Protein AF-A0A7S4QD42-F1 (afdb_monomer)

Mean predicted aligned error: 14.2 Å

Secondary structure (DSSP, 8-state):
-HHHHHTT----TTTT--S----SS-GGG--TT-EEEETTEEEEEEEEPPP-GGGGGGSGGG-GGGG-TTTSTT-S-EEEEEEE-----TT--EEEEGGGTTSPPGGG-TTTS-SPPP---S--------GGGGGS--S----------------

Sequence (155 aa):
MSALQLEGHALLPGTCGENLLLGGIDWKQVVPGTRLEVGSVLLEVTQYSSPCYKQAFNFKGGQYKAISQTRHPGRSRVYCAVLIPGKVRLGDAVRLHLTSRGAKAYSQNASVLGRRPPRLLPGGGELLQGPWLAAAALGLGLLLGRLWAGASRRQ

Radius of gyration: 21.47 Å; Cα contacts (8 Å, |Δi|>4): 190; chains: 1; bounding box: 64×47×54 Å

Organism: NCBI:txid311494

InterPro domains:
  IPR005302 Molybdenum cofactor sulfurase, C-terminal [PF03473] (9-95)
  IPR005302 Molybdenum cofactor sulfurase, C-terminal [PS51340] (1-97)
  IPR011037 Pyruvate kinase-like, insert domain superfamily [SSF50800] (7-99)
  IPR052353 Benzoxazolinone Detoxification Enzymes [PTHR30212] (7-97)

Structure (mmCIF, N/CA/C/O backbone):
data_AF-A0A7S4QD42-F1
#
_entry.id   AF-A0A7S4QD42-F1
#
loop_
_atom_site.group_PDB
_atom_site.id
_atom_site.type_symbol
_atom_site.label_atom_id
_atom_site.label_alt_id
_atom_site.label_comp_id
_atom_site.label_asym_id
_atom_site.label_entity_id
_atom_site.label_seq_id
_atom_site.pdbx_PDB_ins_code
_atom_site.Cartn_x
_atom_site.Cartn_y
_atom_site.Cartn_z
_atom_site.occupancy
_atom_site.B_iso_or_equiv
_atom_site.auth_seq_id
_atom_site.auth_comp_id
_atom_site.auth_asym_id
_atom_site.auth_atom_id
_atom_site.pdbx_PDB_model_num
ATOM 1 N N . MET A 1 1 ? 0.210 -7.010 -8.908 1.00 76.00 1 MET A N 1
ATOM 2 C CA . MET A 1 1 ? 1.511 -7.713 -8.962 1.00 76.00 1 MET A CA 1
ATOM 3 C C . MET A 1 1 ? 1.607 -8.672 -10.146 1.00 76.00 1 MET A C 1
ATOM 5 O O . MET A 1 1 ? 2.573 -8.567 -10.887 1.00 76.00 1 MET A O 1
ATOM 9 N N . SER A 1 2 ? 0.596 -9.509 -10.402 1.00 80.25 2 SER A N 1
ATOM 10 C CA . SER A 1 2 ? 0.592 -10.482 -11.512 1.00 80.25 2 SER A CA 1
ATOM 11 C C . SER A 1 2 ? 0.886 -9.878 -12.892 1.00 80.25 2 SER A C 1
ATOM 13 O O . SER A 1 2 ? 1.645 -10.455 -13.658 1.00 80.25 2 SER A O 1
ATOM 15 N N . ALA A 1 3 ? 0.386 -8.671 -13.184 1.00 86.50 3 ALA A N 1
ATOM 16 C CA . ALA A 1 3 ? 0.706 -7.971 -14.434 1.00 86.50 3 ALA A CA 1
ATOM 17 C C . ALA A 1 3 ? 2.214 -7.692 -14.609 1.00 86.50 3 ALA A C 1
ATOM 19 O O . ALA A 1 3 ? 2.756 -7.896 -15.686 1.00 86.50 3 ALA A O 1
ATOM 20 N N . LEU A 1 4 ? 2.917 -7.296 -13.541 1.00 89.62 4 LEU A N 1
ATOM 21 C CA . LEU A 1 4 ? 4.362 -7.036 -13.591 1.00 89.62 4 LEU A CA 1
ATOM 22 C C . LEU A 1 4 ? 5.167 -8.337 -13.738 1.00 89.62 4 LEU A C 1
ATOM 24 O O . LEU A 1 4 ? 6.201 -8.356 -14.398 1.00 89.62 4 LEU A O 1
ATOM 28 N N . GLN A 1 5 ? 4.687 -9.433 -13.148 1.00 90.81 5 GLN A N 1
ATOM 29 C CA . GLN A 1 5 ? 5.297 -10.751 -13.339 1.00 90.81 5 GLN A CA 1
ATOM 30 C C . GLN A 1 5 ? 5.144 -11.225 -14.792 1.00 90.81 5 GLN A C 1
ATOM 32 O O . GLN A 1 5 ? 6.113 -11.705 -15.372 1.00 90.81 5 GLN A O 1
ATOM 37 N N . LEU A 1 6 ? 3.978 -11.008 -15.415 1.00 91.81 6 LEU A N 1
ATOM 38 C CA . LEU A 1 6 ? 3.751 -11.287 -16.842 1.00 91.81 6 LEU A CA 1
ATOM 39 C C . LEU A 1 6 ? 4.638 -10.431 -17.764 1.00 91.81 6 LEU A C 1
ATOM 41 O O . LEU A 1 6 ? 5.072 -10.898 -18.811 1.00 91.81 6 LEU A O 1
ATOM 45 N N . GLU A 1 7 ? 4.971 -9.205 -17.354 1.00 91.12 7 GLU A N 1
ATOM 46 C CA . GLU A 1 7 ? 5.945 -8.337 -18.040 1.00 91.12 7 GLU A CA 1
ATOM 47 C C . GLU A 1 7 ? 7.411 -8.822 -17.866 1.00 91.12 7 GLU A C 1
ATOM 49 O O . GLU A 1 7 ? 8.344 -8.305 -18.497 1.00 91.12 7 GLU A O 1
ATOM 54 N N . GLY A 1 8 ? 7.629 -9.863 -17.054 1.00 91.88 8 GLY A N 1
ATOM 55 C CA . GLY A 1 8 ? 8.913 -10.524 -16.829 1.00 91.88 8 GLY A CA 1
ATOM 56 C C . GLY A 1 8 ? 9.711 -9.971 -15.648 1.00 91.88 8 GLY A C 1
ATOM 57 O O . GLY A 1 8 ? 10.904 -10.253 -15.541 1.00 91.88 8 GLY A O 1
ATOM 58 N N . HIS A 1 9 ? 9.102 -9.164 -14.773 1.00 90.75 9 HIS A N 1
ATOM 59 C CA . HIS A 1 9 ? 9.747 -8.747 -13.529 1.00 90.75 9 HIS A CA 1
ATOM 60 C C . HIS A 1 9 ? 9.745 -9.906 -12.519 1.00 90.75 9 HIS A C 1
ATOM 62 O O . HIS A 1 9 ? 8.697 -10.487 -12.237 1.00 90.75 9 HIS A O 1
ATOM 68 N N . ALA A 1 10 ? 10.909 -10.214 -11.940 1.00 89.50 10 ALA A N 1
ATOM 69 C CA . ALA A 1 10 ? 11.100 -11.295 -10.971 1.00 89.50 10 ALA A CA 1
ATOM 70 C C . ALA A 1 10 ? 10.600 -10.902 -9.566 1.00 89.50 10 ALA A C 1
ATOM 72 O O . ALA A 1 10 ? 11.348 -10.887 -8.592 1.00 89.50 10 ALA A O 1
ATOM 73 N N . LEU A 1 11 ? 9.324 -10.526 -9.471 1.00 90.50 11 LEU A N 1
ATOM 74 C CA . LEU A 1 11 ? 8.694 -10.103 -8.225 1.00 90.50 11 LEU A CA 1
ATOM 75 C C . LEU A 1 11 ? 8.076 -11.308 -7.516 1.00 90.50 11 LEU A C 1
ATOM 77 O O . LEU A 1 11 ? 7.294 -12.041 -8.116 1.00 90.50 11 LEU A O 1
ATOM 81 N N . LEU A 1 12 ? 8.365 -11.463 -6.228 1.00 89.44 12 LEU A N 1
ATOM 82 C CA . LEU A 1 12 ? 7.691 -12.373 -5.302 1.00 89.44 12 LEU A CA 1
ATOM 83 C C . LEU A 1 12 ? 7.054 -11.559 -4.160 1.00 89.44 12 LEU A C 1
ATOM 85 O O . LEU A 1 12 ? 7.377 -10.378 -4.000 1.00 89.44 12 LEU A O 1
ATOM 89 N N . PRO A 1 13 ? 6.105 -12.126 -3.393 1.00 89.19 13 PRO A N 1
ATOM 90 C CA . PRO A 1 13 ? 5.553 -11.427 -2.239 1.00 89.19 13 PRO A CA 1
ATOM 91 C C . PRO A 1 13 ? 6.671 -10.970 -1.292 1.00 89.19 13 PRO A C 1
ATOM 93 O O . PRO A 1 13 ? 7.551 -11.751 -0.936 1.00 89.19 13 PRO A O 1
ATOM 96 N N . GLY A 1 14 ? 6.656 -9.693 -0.921 1.00 86.88 14 GLY A N 1
ATOM 97 C CA . GLY A 1 14 ? 7.672 -9.043 -0.093 1.00 86.88 14 GLY A CA 1
ATOM 98 C C . GLY A 1 14 ? 8.875 -8.496 -0.868 1.00 86.88 14 GLY A C 1
ATOM 99 O O . GLY A 1 14 ? 9.651 -7.723 -0.309 1.00 86.88 14 GLY A O 1
ATOM 100 N N . THR A 1 15 ? 9.039 -8.813 -2.157 1.00 89.50 15 THR A N 1
ATOM 101 C CA . THR A 1 15 ? 10.192 -8.369 -2.961 1.00 89.50 15 THR A CA 1
ATOM 102 C C . THR A 1 15 ? 10.263 -6.849 -3.106 1.00 89.50 15 THR A C 1
ATOM 104 O O . THR A 1 15 ? 11.353 -6.282 -3.196 1.00 89.50 15 THR A O 1
ATOM 107 N N . CYS A 1 16 ? 9.125 -6.152 -3.106 1.00 88.75 16 CYS A N 1
ATOM 108 C CA . CYS A 1 16 ? 9.141 -4.694 -3.110 1.00 88.75 16 CYS A CA 1
ATOM 109 C C . CYS A 1 16 ? 9.298 -4.115 -1.688 1.00 88.75 16 CYS A C 1
ATOM 111 O O . CYS A 1 16 ? 9.535 -2.916 -1.537 1.00 88.75 16 CYS A O 1
ATOM 113 N N . GLY A 1 17 ? 9.219 -4.918 -0.628 1.00 87.25 17 GLY A N 1
ATOM 114 C CA . GLY A 1 17 ? 9.224 -4.461 0.765 1.00 87.25 17 GLY A CA 1
ATOM 115 C C . GLY A 1 17 ? 7.836 -4.054 1.262 1.00 87.25 17 GLY A C 1
ATOM 116 O O . GLY A 1 17 ? 7.705 -3.148 2.078 1.00 87.25 17 GLY A O 1
ATOM 117 N N . GLU A 1 18 ? 6.781 -4.618 0.680 1.00 89.94 18 GLU A N 1
ATOM 118 C CA . GLU A 1 18 ? 5.426 -4.557 1.214 1.00 89.94 18 GLU A CA 1
ATOM 119 C C . GLU A 1 1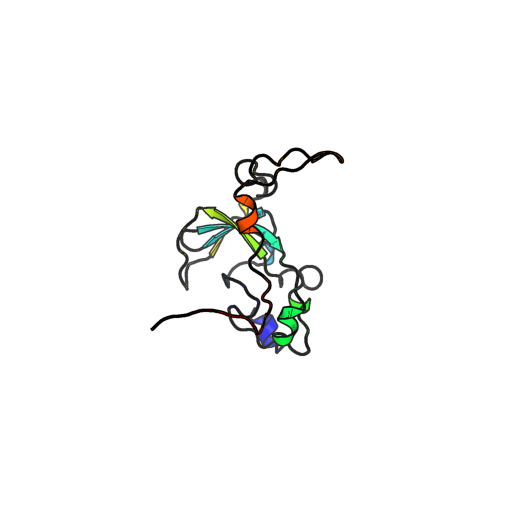8 ? 5.254 -5.510 2.402 1.00 89.94 18 GLU A C 1
ATOM 121 O O . GLU A 1 18 ? 5.715 -6.647 2.368 1.00 89.94 18 GLU A O 1
ATOM 126 N N . ASN A 1 19 ? 4.548 -5.054 3.439 1.00 93.12 19 ASN A N 1
ATOM 127 C CA . ASN A 1 19 ? 4.189 -5.903 4.581 1.00 93.12 19 ASN A CA 1
ATOM 128 C C . ASN A 1 19 ? 2.941 -6.746 4.291 1.00 93.12 19 ASN A C 1
ATOM 130 O O . ASN A 1 19 ? 2.793 -7.843 4.816 1.00 93.12 19 ASN A O 1
ATOM 134 N N . LEU A 1 20 ? 2.031 -6.211 3.472 1.00 92.94 20 LEU A N 1
ATOM 135 C CA . LEU A 1 20 ? 0.793 -6.861 3.061 1.00 92.94 20 LEU A CA 1
ATOM 136 C C . LEU A 1 20 ? 0.710 -6.846 1.536 1.00 92.94 20 LEU A C 1
ATOM 138 O O . LEU A 1 20 ? 0.772 -5.780 0.918 1.00 92.94 20 LEU A O 1
ATOM 142 N N . LEU A 1 21 ? 0.529 -8.025 0.947 1.00 92.69 21 LEU A N 1
ATOM 143 C CA . LEU A 1 21 ? 0.190 -8.181 -0.461 1.00 92.69 21 LEU A CA 1
ATOM 144 C C . LEU A 1 21 ? -1.302 -8.494 -0.564 1.00 92.69 21 LEU A C 1
ATOM 146 O O . LEU A 1 21 ? -1.752 -9.546 -0.117 1.00 92.69 21 LEU A O 1
ATOM 150 N N . LEU A 1 22 ? -2.063 -7.565 -1.139 1.00 92.81 22 LEU A N 1
ATOM 151 C CA . LEU A 1 22 ? -3.517 -7.668 -1.249 1.00 92.81 22 LEU A CA 1
ATOM 152 C C . LEU A 1 22 ? -3.921 -7.990 -2.693 1.00 92.81 22 LEU A C 1
ATOM 154 O O . LEU A 1 22 ? -3.312 -7.502 -3.648 1.00 92.81 22 LEU A O 1
ATOM 158 N N . GLY A 1 23 ? -4.970 -8.795 -2.844 1.00 88.94 23 GLY A N 1
ATOM 159 C CA . GLY A 1 23 ? -5.583 -9.141 -4.125 1.00 88.94 23 GLY A CA 1
ATOM 160 C C . GLY A 1 23 ? -7.106 -9.078 -4.041 1.00 88.94 23 GLY A C 1
ATOM 161 O O . GLY A 1 23 ? -7.665 -8.981 -2.953 1.00 88.94 23 GLY A O 1
ATOM 162 N N . GLY A 1 24 ? -7.779 -9.114 -5.194 1.00 87.50 24 GLY A N 1
ATOM 163 C CA . GLY A 1 24 ? -9.247 -9.170 -5.253 1.00 87.50 24 GLY A CA 1
ATOM 164 C C . GLY A 1 24 ? -9.973 -7.858 -4.934 1.00 87.50 24 GLY A C 1
ATOM 165 O O . GLY A 1 24 ? -11.179 -7.880 -4.719 1.00 87.50 24 GLY A O 1
ATOM 166 N N . ILE A 1 25 ? -9.268 -6.722 -4.919 1.00 89.94 25 ILE A N 1
ATOM 167 C CA . ILE A 1 25 ? -9.857 -5.396 -4.688 1.00 89.94 25 ILE A CA 1
ATOM 168 C C . ILE A 1 25 ? -9.683 -4.481 -5.903 1.00 89.94 25 ILE A C 1
ATOM 170 O O . ILE A 1 25 ? -8.691 -4.590 -6.629 1.00 89.94 25 ILE A O 1
ATOM 174 N N . ASP A 1 26 ? -10.622 -3.550 -6.106 1.00 88.75 26 ASP A N 1
ATOM 175 C CA . ASP A 1 26 ? -10.487 -2.515 -7.135 1.00 88.75 26 ASP A CA 1
ATOM 176 C C . ASP A 1 26 ? -9.422 -1.497 -6.717 1.00 88.75 26 ASP A C 1
ATOM 178 O O . ASP A 1 26 ? -9.659 -0.572 -5.935 1.00 88.75 26 ASP A O 1
ATOM 182 N N . TRP A 1 27 ? -8.223 -1.671 -7.267 1.00 89.06 27 TRP A N 1
ATOM 183 C CA . TRP A 1 27 ? -7.073 -0.839 -6.940 1.00 89.06 27 TRP A CA 1
ATOM 184 C C . TRP A 1 27 ? -7.241 0.627 -7.370 1.00 89.06 27 TRP A C 1
ATOM 186 O O . TRP A 1 27 ? -6.550 1.499 -6.847 1.00 89.06 27 TRP A O 1
ATOM 196 N N . LYS A 1 28 ? -8.195 0.943 -8.261 1.00 87.00 28 LYS A N 1
ATOM 197 C CA . LYS 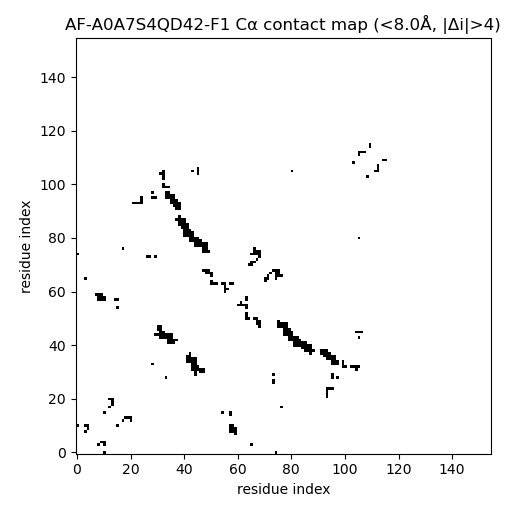A 1 28 ? -8.526 2.335 -8.614 1.00 87.00 28 LYS A CA 1
ATOM 198 C C . LYS A 1 28 ? -9.130 3.107 -7.439 1.00 87.00 28 LYS A C 1
ATOM 200 O O . LYS A 1 28 ? -9.034 4.329 -7.412 1.00 87.00 28 LYS A O 1
ATOM 205 N N . GLN A 1 29 ? -9.720 2.403 -6.473 1.00 87.69 29 GLN A N 1
ATOM 206 C CA . GLN A 1 29 ? -10.313 2.994 -5.272 1.00 87.69 29 GLN A CA 1
ATOM 207 C C . GLN A 1 29 ? -9.309 3.134 -4.119 1.00 87.69 29 GLN A C 1
ATOM 209 O O . GLN A 1 29 ? -9.611 3.768 -3.107 1.00 87.69 29 GLN A O 1
ATOM 214 N N . VAL A 1 30 ? -8.116 2.543 -4.240 1.00 89.94 30 VAL A N 1
ATOM 215 C CA . VAL A 1 30 ? -7.074 2.568 -3.205 1.00 89.94 30 VAL A CA 1
ATOM 216 C C . VAL A 1 30 ? -6.279 3.867 -3.337 1.00 89.94 30 VAL A C 1
ATOM 218 O O . VAL A 1 30 ? -5.175 3.910 -3.875 1.00 89.94 30 VAL A O 1
ATOM 221 N N . VAL A 1 31 ? -6.885 4.952 -2.862 1.00 86.62 31 VAL A N 1
ATOM 222 C CA . VAL A 1 31 ? -6.343 6.314 -2.904 1.00 86.62 31 VAL A CA 1
ATOM 223 C C . VAL A 1 31 ? -6.201 6.868 -1.482 1.00 86.62 31 VAL A C 1
ATOM 225 O O . VAL A 1 31 ? -6.852 6.356 -0.572 1.00 86.62 31 VAL A O 1
ATOM 228 N N . PRO A 1 32 ? -5.373 7.903 -1.244 1.00 86.00 32 PRO A N 1
ATOM 229 C CA . PRO A 1 32 ? -5.279 8.542 0.068 1.00 86.00 32 PRO A CA 1
ATOM 230 C C . PRO A 1 32 ? -6.648 8.924 0.649 1.00 86.00 32 PRO A C 1
ATOM 232 O O . PRO A 1 32 ? -7.471 9.525 -0.037 1.00 86.00 32 PRO A O 1
ATOM 235 N N . GLY A 1 33 ? -6.876 8.566 1.914 1.00 81.00 33 GLY A N 1
ATOM 236 C CA . GLY A 1 33 ? -8.151 8.703 2.621 1.00 81.00 33 GLY A CA 1
ATOM 237 C C . GLY A 1 33 ? -9.060 7.471 2.540 1.00 81.00 33 GLY A C 1
ATOM 238 O O . GLY A 1 33 ? -9.972 7.344 3.354 1.00 81.00 33 GLY A O 1
ATOM 239 N N . THR A 1 34 ? -8.819 6.531 1.620 1.00 87.06 34 THR A N 1
ATOM 240 C CA . THR A 1 34 ? -9.572 5.270 1.566 1.00 87.06 34 THR A CA 1
ATOM 241 C C . THR A 1 34 ? -9.243 4.393 2.768 1.00 87.06 34 THR A C 1
ATOM 243 O O . THR A 1 34 ? -8.078 4.234 3.136 1.00 87.06 34 THR A O 1
ATOM 246 N N . ARG A 1 35 ? -10.267 3.759 3.344 1.00 90.06 35 ARG A N 1
ATOM 247 C CA . ARG A 1 35 ? -10.104 2.780 4.419 1.00 90.06 35 ARG A CA 1
ATOM 248 C C . ARG A 1 35 ? -10.176 1.350 3.903 1.00 90.06 35 ARG A C 1
ATOM 250 O O . ARG A 1 35 ? -11.020 1.027 3.065 1.00 90.06 35 ARG A O 1
ATOM 257 N N . LEU A 1 36 ? -9.293 0.507 4.427 1.00 93.00 36 LEU A N 1
ATOM 258 C CA . LEU A 1 36 ? -9.246 -0.925 4.157 1.00 93.00 36 LEU A CA 1
ATOM 259 C C . LEU A 1 36 ? -9.407 -1.693 5.459 1.00 93.00 36 LEU A C 1
ATOM 261 O O . LEU A 1 36 ? -8.713 -1.423 6.436 1.00 93.00 36 LEU A O 1
ATOM 265 N N . GLU A 1 37 ? -10.285 -2.678 5.449 1.00 94.25 37 GLU A N 1
ATOM 266 C CA . GLU A 1 37 ? -10.379 -3.679 6.503 1.00 94.25 37 GLU A CA 1
ATOM 267 C C . GLU A 1 37 ? -9.685 -4.951 6.026 1.00 94.25 37 GLU A C 1
ATOM 269 O O . GLU A 1 37 ? -9.955 -5.422 4.918 1.00 94.25 37 GLU A O 1
ATOM 274 N N . VAL A 1 38 ? -8.770 -5.472 6.842 1.00 95.69 38 VAL A N 1
ATOM 275 C CA . VAL A 1 38 ? -8.029 -6.712 6.584 1.00 95.69 38 VAL A CA 1
ATOM 276 C C . VAL A 1 38 ? -8.023 -7.525 7.871 1.00 95.69 38 VAL A C 1
ATOM 278 O O . VAL A 1 38 ? -7.412 -7.116 8.861 1.00 95.69 38 VAL A O 1
ATOM 281 N N . GLY A 1 39 ? -8.719 -8.661 7.880 1.00 93.31 39 GLY A N 1
ATOM 282 C CA . GLY A 1 39 ? -8.902 -9.440 9.105 1.00 93.31 39 GLY A CA 1
ATOM 283 C C . GLY A 1 39 ? -9.587 -8.599 10.185 1.00 93.31 39 GLY A C 1
ATOM 284 O O . GLY A 1 39 ? -10.678 -8.081 9.967 1.00 93.31 39 GLY A O 1
ATOM 285 N N . SER A 1 40 ? -8.934 -8.429 11.340 1.00 90.44 40 SER A N 1
ATOM 286 C CA . SER A 1 40 ? -9.436 -7.566 12.422 1.00 90.44 40 SER A CA 1
ATOM 287 C C . SER A 1 40 ? -8.803 -6.165 12.448 1.00 90.44 40 SER A C 1
ATOM 289 O O . SER A 1 40 ? -8.911 -5.472 13.458 1.00 90.44 40 SER A O 1
ATOM 291 N N . VAL A 1 41 ? -8.071 -5.774 11.399 1.00 93.19 41 VAL A N 1
ATOM 292 C CA . VAL A 1 41 ? -7.345 -4.498 11.321 1.00 93.19 41 VAL A CA 1
ATOM 293 C C . VAL A 1 41 ? -8.099 -3.517 10.432 1.00 93.19 41 VAL A C 1
ATOM 295 O O . VAL A 1 41 ? -8.492 -3.863 9.318 1.00 93.19 41 VAL A O 1
ATOM 298 N N . LEU A 1 42 ? -8.226 -2.269 10.892 1.00 90.88 42 LEU A N 1
ATOM 299 C CA . LEU A 1 42 ? -8.695 -1.154 10.067 1.00 90.88 42 LEU A CA 1
ATOM 300 C C . LEU A 1 42 ? -7.524 -0.237 9.720 1.00 90.88 42 LEU A C 1
ATOM 302 O O . LEU A 1 42 ? -6.851 0.300 10.602 1.00 90.88 42 LEU A O 1
ATOM 306 N N . LEU A 1 43 ? -7.312 -0.041 8.426 1.00 91.81 43 LEU A N 1
ATOM 307 C CA . LEU A 1 43 ? -6.247 0.763 7.847 1.00 91.81 43 LEU A CA 1
ATOM 308 C C . LEU A 1 43 ? -6.827 1.955 7.089 1.00 91.81 43 LEU A C 1
ATOM 310 O O . LEU A 1 43 ? -7.909 1.860 6.517 1.00 91.81 43 LEU A O 1
ATOM 314 N N . GLU A 1 44 ? -6.078 3.050 7.011 1.00 88.62 44 GLU A N 1
ATOM 315 C CA . GLU A 1 44 ? -6.370 4.172 6.114 1.00 88.62 44 GLU A CA 1
ATOM 316 C C . GLU A 1 44 ? -5.164 4.474 5.236 1.00 88.62 44 GLU A C 1
ATOM 318 O O . GLU A 1 44 ? -4.057 4.645 5.744 1.00 88.62 44 GLU A O 1
ATOM 323 N N . VAL A 1 45 ? -5.368 4.552 3.923 1.00 88.69 45 VAL A N 1
ATOM 324 C CA . VAL A 1 45 ? -4.322 4.927 2.968 1.00 88.69 45 VAL A CA 1
ATOM 325 C C . VAL A 1 45 ? -3.894 6.363 3.238 1.00 88.69 45 VAL A C 1
ATOM 327 O O . VAL A 1 45 ? -4.708 7.282 3.184 1.00 88.69 45 VAL A O 1
ATOM 330 N N . THR A 1 46 ? -2.605 6.584 3.475 1.00 85.12 46 THR A N 1
ATOM 331 C CA . THR A 1 46 ? -2.061 7.921 3.746 1.00 85.12 46 THR A CA 1
ATOM 332 C C . THR A 1 46 ? -1.407 8.535 2.516 1.00 85.12 46 THR A C 1
ATOM 334 O O . THR A 1 46 ? -1.554 9.731 2.278 1.00 85.12 46 THR A O 1
ATOM 337 N N . GLN A 1 47 ? -0.698 7.730 1.722 1.00 84.44 47 GLN A N 1
ATOM 338 C CA . GLN A 1 47 ? -0.009 8.170 0.509 1.00 84.44 47 GLN A CA 1
ATOM 339 C C . GLN A 1 47 ? 0.390 6.987 -0.382 1.00 84.44 47 GLN A C 1
ATOM 341 O O . GLN A 1 47 ? 0.494 5.848 0.077 1.00 84.44 47 GLN A O 1
ATOM 346 N N . TYR A 1 48 ? 0.686 7.276 -1.649 1.00 89.06 48 TYR A N 1
ATOM 347 C CA . TYR A 1 48 ? 1.349 6.330 -2.548 1.00 89.06 48 TYR A CA 1
ATOM 348 C C . TYR A 1 48 ? 2.834 6.195 -2.203 1.00 89.06 48 TYR A C 1
ATOM 350 O O . TYR A 1 48 ? 3.477 7.156 -1.779 1.00 89.06 48 TYR A O 1
ATOM 358 N N . SER A 1 49 ? 3.401 5.011 -2.415 1.00 90.19 49 SER A N 1
ATOM 359 C CA . SER A 1 49 ? 4.824 4.766 -2.190 1.00 90.19 49 SER A CA 1
ATOM 360 C C . SER A 1 49 ? 5.643 5.121 -3.429 1.00 90.19 49 SER A C 1
ATOM 362 O O . SER A 1 49 ? 5.434 4.583 -4.520 1.00 90.19 49 SER A O 1
ATOM 364 N N . SER A 1 50 ? 6.643 5.981 -3.250 1.00 88.75 50 SER A N 1
ATOM 365 C CA . SER A 1 50 ? 7.598 6.294 -4.311 1.00 88.75 50 SER A CA 1
ATOM 366 C C . SER A 1 50 ? 8.487 5.085 -4.640 1.00 88.75 50 SER A C 1
ATOM 368 O O . SER A 1 50 ? 8.984 4.412 -3.733 1.00 88.75 50 SER A O 1
ATOM 370 N N . PRO A 1 51 ? 8.735 4.802 -5.930 1.00 90.00 51 PRO A N 1
ATOM 371 C CA . PRO A 1 51 ? 9.647 3.741 -6.339 1.00 90.00 51 PRO A CA 1
ATOM 372 C C . PRO A 1 51 ? 11.093 4.115 -5.972 1.00 90.00 51 PRO A C 1
ATOM 374 O O . PRO A 1 51 ? 11.530 5.240 -6.209 1.00 90.00 51 PRO A O 1
ATOM 377 N N . CYS A 1 52 ? 11.854 3.172 -5.412 1.00 89.38 52 CYS A N 1
ATOM 378 C CA 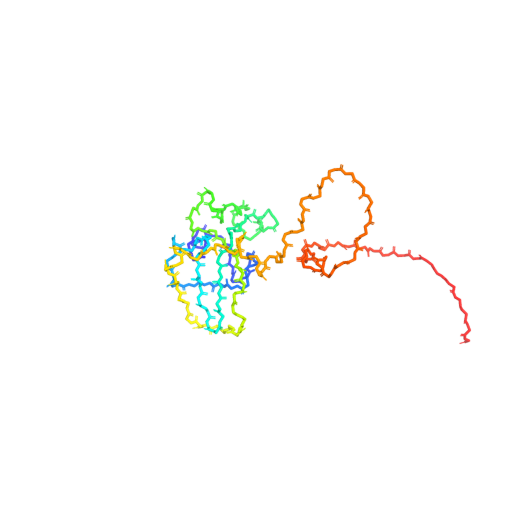. CYS A 1 52 ? 13.227 3.405 -4.959 1.00 89.38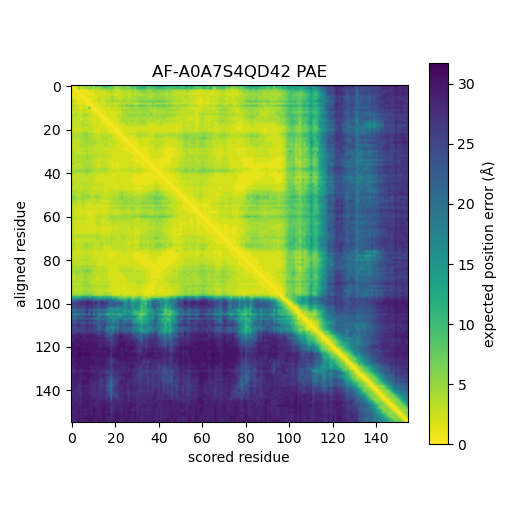 52 CYS A CA 1
ATOM 379 C C . CYS A 1 52 ? 14.236 2.650 -5.831 1.00 89.38 52 CYS A C 1
ATOM 381 O O . CYS A 1 52 ? 14.059 1.459 -6.086 1.00 89.38 52 CYS A O 1
ATOM 383 N N . TYR A 1 53 ? 15.334 3.312 -6.215 1.00 92.44 53 TYR A N 1
ATOM 384 C CA . TYR A 1 53 ? 16.404 2.706 -7.020 1.00 92.44 53 TYR A CA 1
ATOM 385 C C . TYR A 1 53 ? 17.024 1.470 -6.354 1.00 92.44 53 TYR A C 1
ATOM 387 O O . TYR A 1 53 ? 17.468 0.560 -7.046 1.00 92.44 53 TYR A O 1
ATOM 395 N N . LYS A 1 54 ? 17.005 1.398 -5.015 1.00 91.25 54 LYS A N 1
ATOM 396 C CA . LYS A 1 54 ? 17.503 0.240 -4.263 1.00 91.25 54 LYS A CA 1
ATOM 397 C C . LYS A 1 54 ? 16.762 -1.049 -4.607 1.00 91.25 54 LYS A C 1
ATOM 399 O O . LYS A 1 54 ? 17.299 -2.106 -4.350 1.00 91.25 54 LYS A O 1
ATOM 404 N N . GLN A 1 55 ? 15.565 -0.978 -5.188 1.00 90.12 55 GLN A N 1
ATOM 405 C CA . GLN A 1 55 ? 14.797 -2.151 -5.614 1.00 90.12 55 GLN A CA 1
ATOM 406 C C . GLN A 1 55 ? 14.982 -2.471 -7.105 1.00 90.12 55 GLN A C 1
ATOM 408 O O . GLN A 1 55 ? 14.344 -3.394 -7.593 1.00 90.12 55 GLN A O 1
ATOM 413 N N . ALA A 1 56 ? 15.830 -1.740 -7.844 1.00 92.75 56 ALA A N 1
ATOM 414 C CA . ALA A 1 56 ? 16.030 -1.927 -9.286 1.00 92.75 56 ALA A CA 1
ATOM 415 C C . ALA A 1 56 ? 16.362 -3.371 -9.671 1.00 92.75 56 ALA A C 1
ATOM 417 O O . ALA A 1 56 ? 15.841 -3.857 -10.669 1.00 92.75 56 ALA A O 1
ATOM 418 N N . PHE A 1 57 ? 17.149 -4.068 -8.851 1.00 91.94 57 PHE A N 1
ATOM 419 C CA . PHE A 1 57 ? 17.547 -5.454 -9.100 1.00 91.94 57 PHE A CA 1
ATOM 420 C C . PHE A 1 57 ? 16.368 -6.444 -9.135 1.00 91.94 57 PHE A C 1
ATOM 422 O O . PHE A 1 57 ? 16.481 -7.496 -9.752 1.00 91.94 57 PHE A O 1
ATOM 429 N N . ASN A 1 58 ? 15.222 -6.094 -8.543 1.00 90.31 58 ASN A N 1
ATOM 430 C CA . ASN A 1 58 ? 14.008 -6.915 -8.572 1.00 90.31 58 ASN A CA 1
ATOM 431 C C . ASN A 1 58 ? 13.207 -6.772 -9.875 1.00 90.31 58 ASN A C 1
ATOM 433 O O . ASN A 1 58 ? 12.291 -7.548 -10.149 1.00 90.31 58 ASN A O 1
ATOM 437 N N . PHE A 1 59 ? 13.515 -5.759 -10.684 1.00 93.62 59 PHE A N 1
ATOM 438 C CA . PHE A 1 59 ? 12.787 -5.454 -11.905 1.00 93.62 59 PHE A CA 1
ATOM 439 C C . PH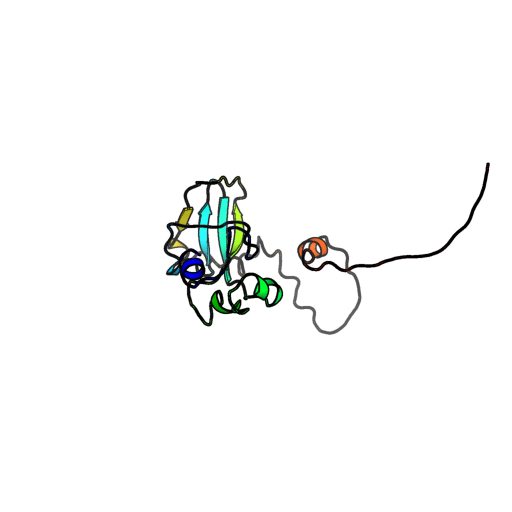E A 1 59 ? 13.651 -5.783 -13.118 1.00 93.62 59 PHE A C 1
ATOM 441 O O . PHE A 1 59 ? 14.787 -5.328 -13.228 1.00 93.62 59 PHE A O 1
ATOM 448 N N . LYS A 1 60 ? 13.073 -6.511 -14.081 1.00 93.75 60 LYS A N 1
ATOM 449 C CA . LYS A 1 60 ? 13.637 -6.707 -15.424 1.00 93.75 60 LYS A CA 1
ATOM 450 C C . LYS A 1 60 ? 14.261 -5.417 -15.970 1.00 93.75 60 LYS A C 1
ATOM 452 O O . LYS A 1 60 ? 13.593 -4.385 -16.036 1.00 93.75 60 LYS A O 1
ATOM 457 N N . GLY A 1 61 ? 15.545 -5.484 -16.324 1.00 93.81 61 GLY A N 1
ATOM 458 C CA . GLY A 1 61 ? 16.303 -4.353 -16.869 1.00 93.81 61 GLY A CA 1
ATOM 459 C C . GLY A 1 61 ? 16.428 -3.147 -15.931 1.00 93.81 61 GLY A C 1
ATOM 460 O O . GLY A 1 61 ? 16.616 -2.034 -16.407 1.00 93.81 61 GLY A O 1
ATOM 461 N N . GLY A 1 62 ? 16.258 -3.323 -14.616 1.00 93.69 62 GLY A N 1
ATOM 462 C CA . GLY A 1 62 ? 16.315 -2.221 -13.656 1.00 93.69 62 GLY A CA 1
ATOM 463 C C . GLY A 1 62 ? 15.085 -1.310 -13.673 1.00 93.69 62 GLY A C 1
ATOM 464 O O . GLY A 1 62 ? 15.143 -0.201 -13.148 1.00 93.69 62 GLY A O 1
ATOM 465 N N . GLN A 1 63 ? 13.962 -1.733 -14.261 1.00 94.19 63 GLN A N 1
ATOM 466 C CA . GLN A 1 63 ? 12.783 -0.885 -14.488 1.00 94.19 63 GLN A CA 1
ATOM 467 C C . GLN A 1 63 ? 11.895 -0.697 -13.239 1.00 94.19 63 GLN A C 1
ATOM 469 O O . GLN A 1 63 ? 10.675 -0.836 -13.291 1.00 94.19 63 GLN A O 1
ATOM 474 N N . TYR A 1 64 ? 12.479 -0.316 -12.097 1.00 92.94 64 TYR A N 1
ATOM 475 C CA . TYR A 1 64 ? 11.750 -0.108 -10.829 1.00 92.94 64 TYR A CA 1
ATOM 476 C C . TYR A 1 64 ? 10.687 0.997 -10.887 1.00 92.94 64 TYR A C 1
ATOM 478 O O . TYR A 1 64 ? 9.803 1.069 -10.035 1.00 92.94 64 TYR A O 1
ATOM 486 N N . LYS A 1 65 ? 10.731 1.869 -11.901 1.00 94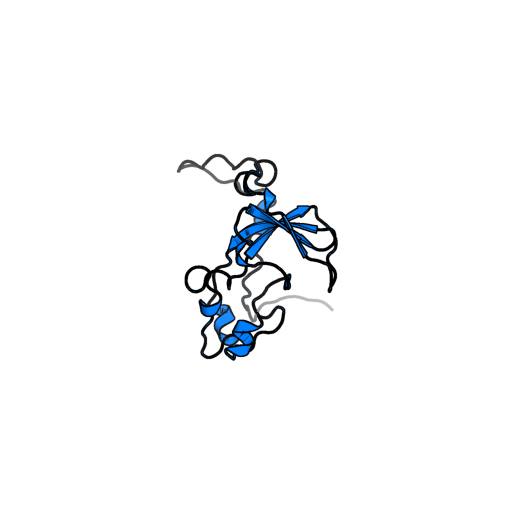.25 65 LYS A N 1
ATOM 487 C CA . LYS A 1 65 ? 9.703 2.894 -12.125 1.00 94.25 65 LYS A CA 1
ATOM 488 C C . LYS A 1 65 ? 8.374 2.314 -12.639 1.00 94.25 65 LYS A C 1
ATOM 490 O O . LYS A 1 65 ? 7.394 3.053 -12.657 1.00 94.25 65 LYS A O 1
ATOM 495 N N . ALA A 1 66 ? 8.309 1.021 -12.975 1.00 93.00 66 ALA A N 1
ATOM 496 C CA . ALA A 1 66 ? 7.078 0.330 -13.377 1.00 93.00 66 ALA A CA 1
ATOM 497 C C . ALA A 1 66 ? 5.978 0.337 -12.289 1.00 93.00 66 ALA A C 1
ATOM 499 O O . ALA A 1 66 ? 4.794 0.254 -12.605 1.00 93.00 66 ALA A O 1
ATOM 500 N N . ILE A 1 67 ? 6.356 0.500 -11.013 1.00 92.31 67 ILE A N 1
ATOM 501 C CA . ILE A 1 67 ? 5.441 0.648 -9.859 1.00 92.31 67 ILE A CA 1
ATOM 502 C C . ILE A 1 67 ? 5.218 2.117 -9.441 1.00 92.31 67 ILE A C 1
ATOM 504 O O . ILE A 1 67 ? 4.772 2.407 -8.331 1.00 92.31 67 ILE A O 1
ATOM 508 N N . SER A 1 68 ? 5.566 3.078 -10.298 1.00 91.94 68 SER A N 1
ATOM 509 C CA . SER A 1 68 ? 5.329 4.503 -10.042 1.00 91.94 68 SER A CA 1
ATOM 510 C C . SER A 1 68 ? 3.856 4.854 -10.235 1.00 91.94 68 SER A C 1
ATOM 512 O O . SER A 1 68 ? 3.335 4.663 -11.330 1.00 91.94 68 SER A O 1
ATOM 514 N N . GLN A 1 69 ? 3.218 5.472 -9.234 1.00 90.00 69 GLN A N 1
ATOM 515 C CA . GLN A 1 69 ? 1.846 5.975 -9.389 1.00 90.00 69 GLN A CA 1
ATOM 516 C C . GLN A 1 69 ? 1.743 7.037 -10.491 1.00 90.00 69 GLN A C 1
ATOM 518 O O . GLN A 1 69 ? 0.768 7.061 -11.231 1.00 90.00 69 GLN A O 1
ATOM 523 N N . THR A 1 70 ? 2.752 7.901 -10.620 1.00 88.81 70 THR A N 1
ATOM 524 C CA . THR A 1 70 ? 2.766 8.986 -11.611 1.00 88.81 70 THR A CA 1
ATOM 525 C C . THR A 1 70 ? 2.879 8.467 -13.043 1.00 88.81 70 THR A C 1
ATOM 527 O O . THR A 1 70 ? 2.289 9.048 -13.944 1.00 88.81 70 THR A O 1
ATOM 530 N N . ARG A 1 71 ? 3.642 7.388 -13.271 1.00 90.31 71 ARG A N 1
ATOM 531 C CA . ARG A 1 71 ? 3.827 6.819 -14.620 1.00 90.31 71 ARG A CA 1
ATOM 532 C C . ARG A 1 71 ? 2.788 5.760 -14.964 1.00 90.31 71 ARG A C 1
ATOM 534 O O . ARG A 1 71 ? 2.384 5.654 -16.115 1.00 90.31 71 ARG A O 1
ATOM 541 N N . HIS A 1 72 ? 2.379 4.977 -13.972 1.00 90.19 72 HIS A N 1
ATOM 542 C CA . HIS A 1 72 ? 1.457 3.862 -14.130 1.00 90.19 72 HIS A CA 1
ATOM 543 C C . HIS A 1 72 ? 0.431 3.873 -12.986 1.00 90.19 72 HIS A C 1
ATOM 545 O O . HIS A 1 72 ? 0.574 3.121 -12.012 1.00 90.19 72 HIS A O 1
ATOM 551 N N . PRO A 1 73 ? -0.599 4.738 -13.072 1.00 87.12 73 PRO A N 1
ATOM 552 C CA . PRO A 1 73 ? -1.634 4.837 -12.054 1.00 87.12 73 PRO A CA 1
ATOM 553 C C . PRO A 1 73 ? -2.247 3.478 -11.735 1.00 87.12 73 PRO A C 1
ATOM 555 O O . PRO A 1 73 ? -2.596 2.701 -12.623 1.00 87.12 73 PRO A O 1
ATOM 558 N N . GLY A 1 74 ? -2.350 3.182 -10.445 1.00 85.38 74 GLY A N 1
ATOM 559 C CA . GLY A 1 74 ? -2.901 1.923 -9.966 1.00 85.38 74 GLY A CA 1
ATOM 560 C C . GLY A 1 74 ? -1.920 0.743 -9.992 1.00 85.38 74 GLY A C 1
ATOM 561 O O . GLY A 1 74 ? -2.323 -0.391 -9.752 1.00 85.38 74 GLY A O 1
ATOM 562 N N . ARG A 1 75 ? -0.629 0.977 -10.254 1.00 88.81 75 ARG A N 1
ATOM 563 C CA . ARG A 1 75 ? 0.433 -0.033 -10.060 1.00 88.81 75 ARG A CA 1
ATOM 564 C C . ARG A 1 75 ? 1.290 0.218 -8.822 1.00 88.81 75 ARG A C 1
ATOM 566 O O . ARG A 1 75 ? 2.141 -0.605 -8.488 1.00 88.81 75 ARG A O 1
ATOM 573 N N . SER A 1 76 ? 1.097 1.359 -8.167 1.00 90.69 76 SER A N 1
ATOM 574 C CA . SER A 1 76 ? 1.876 1.741 -6.997 1.00 90.69 76 SER A CA 1
ATOM 575 C C . SER A 1 76 ? 1.408 1.040 -5.734 1.00 90.69 76 SER A C 1
ATOM 577 O O . SER A 1 76 ? 0.242 0.669 -5.599 1.00 90.69 76 SER A O 1
ATOM 579 N N . ARG A 1 77 ? 2.341 0.906 -4.793 1.00 92.69 77 ARG A N 1
ATOM 580 C CA . ARG A 1 77 ? 2.041 0.534 -3.413 1.00 92.69 77 ARG A CA 1
ATOM 581 C C . ARG A 1 77 ? 1.520 1.743 -2.651 1.00 92.69 77 ARG A C 1
ATOM 583 O O . ARG A 1 77 ? 1.643 2.883 -3.100 1.00 92.69 77 ARG A O 1
ATOM 590 N N . VAL A 1 78 ? 0.974 1.477 -1.475 1.00 92.44 78 VAL A N 1
ATOM 591 C CA . VAL A 1 78 ? 0.483 2.509 -0.574 1.00 92.44 78 VAL A CA 1
ATOM 592 C C . VAL A 1 78 ? 1.043 2.320 0.823 1.00 92.44 78 VAL A C 1
ATO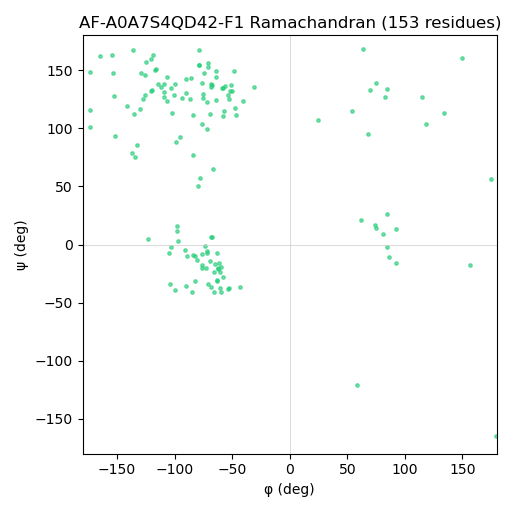M 594 O O . VAL A 1 78 ? 1.265 1.196 1.273 1.00 92.44 78 VAL A O 1
ATOM 597 N N . TYR A 1 79 ? 1.245 3.439 1.508 1.00 91.56 79 TYR A N 1
ATOM 598 C CA . TYR A 1 79 ? 1.388 3.452 2.952 1.00 91.56 79 TYR A CA 1
ATOM 599 C C . TYR A 1 79 ? 0.020 3.636 3.586 1.00 91.56 79 TYR A C 1
ATOM 601 O O . TYR A 1 79 ? -0.804 4.411 3.094 1.00 91.56 79 TYR A O 1
ATOM 609 N N . CYS A 1 80 ? -0.188 2.943 4.700 1.00 92.00 80 CYS A N 1
ATOM 610 C CA . CYS A 1 80 ? -1.405 3.048 5.478 1.00 92.00 80 CYS A CA 1
ATOM 611 C C . CYS A 1 80 ? -1.083 3.377 6.932 1.00 92.00 80 CYS A C 1
ATOM 613 O O . CYS A 1 80 ? -0.086 2.909 7.481 1.00 92.00 80 CYS A O 1
ATOM 615 N N . ALA A 1 81 ? -1.959 4.151 7.556 1.00 87.56 81 ALA A N 1
ATOM 616 C CA . ALA A 1 81 ? -2.031 4.267 8.997 1.00 87.56 81 ALA A CA 1
ATOM 617 C C . ALA A 1 81 ? -2.916 3.156 9.558 1.00 87.56 81 ALA A C 1
ATOM 619 O O . ALA A 1 81 ? -3.935 2.806 8.960 1.00 87.56 81 ALA A O 1
ATOM 620 N N . VAL A 1 82 ? -2.547 2.632 10.724 1.00 89.00 82 VAL A N 1
ATOM 621 C CA . VAL A 1 82 ? -3.392 1.703 11.476 1.00 89.00 82 VAL A CA 1
ATOM 622 C C . VAL A 1 82 ? -4.373 2.527 12.303 1.00 89.00 82 VAL A C 1
ATOM 624 O O . VAL A 1 82 ? -3.961 3.229 13.222 1.00 89.00 82 VAL A O 1
ATOM 627 N N . LEU A 1 83 ? -5.659 2.464 11.961 1.00 82.94 83 LEU A N 1
ATOM 628 C CA . LEU A 1 83 ? -6.721 3.122 12.725 1.00 82.94 83 LEU A CA 1
ATOM 629 C C . LEU A 1 83 ? -7.195 2.249 13.887 1.00 82.94 83 LEU A C 1
ATOM 631 O O . LEU A 1 83 ? -7.442 2.756 14.976 1.00 82.94 83 LEU A O 1
ATOM 635 N N . ILE A 1 84 ? -7.317 0.940 13.648 1.00 84.25 84 ILE A N 1
ATOM 636 C CA . ILE A 1 84 ? -7.659 -0.052 14.670 1.00 84.25 84 ILE A CA 1
ATOM 637 C C . ILE A 1 84 ? -6.642 -1.192 14.569 1.00 84.25 84 ILE A C 1
ATOM 639 O O . ILE A 1 84 ? -6.583 -1.843 13.519 1.00 84.25 84 ILE A O 1
ATOM 643 N N . PRO A 1 85 ? -5.821 -1.428 15.611 1.00 90.19 85 PRO A N 1
ATOM 644 C CA . PRO A 1 85 ? -4.866 -2.526 15.622 1.00 90.19 85 PRO A CA 1
ATOM 645 C C . PRO A 1 85 ? -5.580 -3.873 15.756 1.00 90.19 85 PRO A C 1
ATOM 647 O O . PRO A 1 85 ? -6.683 -3.972 16.287 1.00 90.19 85 PRO A O 1
ATOM 650 N N . GLY A 1 86 ? -4.920 -4.933 15.304 1.00 92.81 86 GLY A N 1
ATOM 651 C CA . GLY A 1 86 ? -5.510 -6.262 15.264 1.00 92.81 86 GLY A CA 1
ATOM 652 C C . GLY A 1 86 ? -4.554 -7.301 14.694 1.00 92.81 86 GLY A C 1
ATOM 653 O O . GLY A 1 86 ? -3.351 -7.060 14.583 1.00 92.81 86 GLY A O 1
ATOM 654 N N . LYS A 1 87 ? -5.096 -8.465 14.333 1.00 94.19 87 LYS A N 1
ATOM 655 C CA . LYS A 1 87 ? -4.342 -9.554 13.706 1.00 94.19 87 LYS A CA 1
ATOM 656 C C . LYS A 1 87 ? -4.745 -9.681 12.242 1.00 94.19 87 LYS A C 1
ATOM 658 O O . LYS A 1 87 ? -5.928 -9.624 11.919 1.00 94.19 87 LYS A O 1
ATOM 663 N N . VAL A 1 88 ? -3.740 -9.894 11.399 1.00 94.94 88 VAL A N 1
ATOM 664 C CA . VAL A 1 88 ? -3.899 -10.265 9.991 1.00 94.94 88 VAL A CA 1
ATOM 665 C C . VAL A 1 88 ? -3.343 -11.669 9.806 1.00 94.94 88 VAL A C 1
ATOM 667 O O . VAL A 1 88 ? -2.293 -12.005 10.361 1.00 94.94 88 VAL A O 1
ATOM 670 N N . ARG A 1 89 ? -4.045 -12.488 9.033 1.00 95.38 89 ARG A N 1
ATOM 671 C CA . ARG A 1 89 ? -3.638 -13.826 8.611 1.00 95.38 89 ARG A CA 1
ATOM 672 C C . ARG A 1 89 ? -3.679 -13.926 7.091 1.00 95.38 89 ARG A C 1
ATOM 674 O O . ARG A 1 89 ? -4.386 -13.184 6.412 1.00 95.38 89 ARG A O 1
ATOM 681 N N . LEU A 1 90 ? -2.911 -14.868 6.549 1.00 94.62 90 LEU A N 1
ATOM 682 C CA . LEU A 1 90 ? -3.019 -15.217 5.135 1.00 94.62 90 LEU A CA 1
ATOM 683 C C . LEU A 1 90 ? -4.445 -15.684 4.830 1.00 94.62 90 LEU A C 1
ATOM 685 O O . LEU A 1 90 ? -5.011 -16.480 5.575 1.00 94.62 90 LEU A O 1
ATOM 689 N N . GLY A 1 91 ? -5.000 -15.185 3.728 1.00 94.19 91 GLY A N 1
ATOM 690 C CA . GLY A 1 91 ? -6.365 -15.496 3.308 1.00 94.19 91 GLY A CA 1
ATOM 691 C C . GLY A 1 91 ? -7.451 -14.636 3.956 1.00 94.19 91 GLY A C 1
ATOM 692 O O . GLY A 1 91 ? -8.611 -14.786 3.579 1.00 94.19 91 GLY A O 1
ATOM 693 N N . ASP A 1 92 ? -7.110 -13.719 4.870 1.00 94.62 92 ASP A N 1
ATOM 694 C CA . ASP A 1 92 ? -8.091 -12.769 5.395 1.00 94.62 92 ASP A CA 1
ATOM 695 C C . ASP A 1 92 ? -8.704 -11.942 4.257 1.00 94.62 92 ASP A C 1
ATOM 697 O O . ASP A 1 92 ? -8.009 -11.425 3.375 1.00 94.62 92 ASP A O 1
ATOM 701 N N . ALA A 1 93 ? -10.030 -11.806 4.295 1.00 93.12 93 ALA A N 1
ATOM 702 C CA . ALA A 1 93 ? -10.754 -10.994 3.333 1.00 93.12 93 ALA A CA 1
ATOM 703 C C . ALA A 1 93 ? -10.349 -9.521 3.459 1.00 93.12 93 ALA A C 1
ATOM 705 O O . ALA A 1 93 ? -10.137 -9.004 4.559 1.00 93.12 93 ALA A O 1
ATOM 706 N N . VAL A 1 94 ? -10.302 -8.844 2.314 1.00 94.38 94 VAL A N 1
ATOM 707 C CA . VAL A 1 94 ? -10.040 -7.408 2.234 1.00 94.38 94 VAL A CA 1
ATOM 708 C C . VAL A 1 94 ? -11.321 -6.705 1.821 1.00 94.38 94 VAL A C 1
ATOM 710 O O . VAL A 1 94 ? -11.917 -7.048 0.800 1.00 94.38 94 VAL A O 1
ATOM 713 N N . ARG A 1 95 ? -11.737 -5.697 2.589 1.00 93.31 95 ARG A N 1
ATOM 714 C CA . ARG A 1 95 ? -12.897 -4.862 2.253 1.00 93.31 95 ARG A CA 1
ATOM 715 C C . ARG A 1 95 ? -12.481 -3.411 2.091 1.00 93.31 95 ARG A C 1
ATOM 717 O O . ARG A 1 95 ? -11.765 -2.862 2.926 1.00 93.31 95 ARG A O 1
ATOM 724 N N . LEU A 1 96 ? -12.952 -2.795 1.010 1.00 91.06 96 LEU A N 1
ATOM 725 C CA . LEU A 1 96 ? -12.779 -1.371 0.751 1.00 91.06 96 LEU A CA 1
ATOM 726 C C . LEU A 1 96 ? -13.988 -0.592 1.259 1.00 91.06 96 LEU A C 1
ATOM 728 O O . LEU A 1 96 ? -15.120 -0.843 0.849 1.00 91.06 96 LEU A O 1
ATOM 732 N N . HIS A 1 97 ? -13.726 0.408 2.092 1.00 87.81 97 HIS A N 1
ATOM 733 C CA . HIS A 1 97 ? -14.742 1.311 2.619 1.00 87.81 97 HIS A CA 1
ATOM 734 C C . HIS A 1 97 ? -14.747 2.611 1.800 1.00 87.81 97 HIS A C 1
ATOM 736 O O . HIS A 1 97 ? -14.057 3.588 2.110 1.00 87.81 97 HIS A O 1
ATOM 742 N N . LEU A 1 98 ? -15.532 2.609 0.717 1.00 70.25 98 LEU A N 1
ATOM 743 C CA . LEU A 1 98 ? -15.632 3.709 -0.262 1.00 70.25 98 LEU A CA 1
ATOM 744 C C . LEU A 1 98 ? -16.323 4.971 0.291 1.00 70.25 98 LEU A C 1
ATOM 746 O O . LEU A 1 98 ? -16.237 6.051 -0.295 1.00 70.25 98 LEU A O 1
ATOM 750 N N . THR A 1 99 ? -16.993 4.855 1.439 1.00 58.31 99 THR A N 1
ATOM 751 C CA . THR A 1 99 ? -17.707 5.941 2.133 1.00 58.31 99 THR A CA 1
ATOM 752 C C . THR A 1 99 ? -16.780 6.951 2.812 1.00 58.31 99 THR A C 1
ATOM 754 O O . THR A 1 99 ? -17.244 7.963 3.327 1.00 58.31 99 THR A O 1
ATOM 757 N N . SER A 1 100 ? -15.462 6.752 2.735 1.00 53.31 100 SER A N 1
ATOM 758 C CA . SER A 1 100 ? -14.450 7.671 3.272 1.00 53.31 100 SER A CA 1
ATOM 759 C C . SER A 1 100 ? -14.351 9.015 2.522 1.00 53.31 100 SER A C 1
ATOM 761 O O . SER A 1 100 ? -13.502 9.834 2.866 1.00 53.31 100 SER A O 1
ATOM 763 N N . ARG A 1 101 ? -15.238 9.305 1.551 1.00 48.66 101 ARG A N 1
ATOM 764 C CA . ARG A 1 101 ? -15.478 10.665 1.022 1.00 48.66 101 ARG A CA 1
ATOM 765 C C . ARG A 1 101 ? -16.115 11.554 2.109 1.00 48.66 101 ARG A C 1
ATOM 767 O O . ARG A 1 101 ? -17.272 11.936 2.000 1.00 48.66 101 ARG A O 1
ATOM 774 N N . GLY A 1 102 ? -15.386 11.833 3.191 1.00 43.56 102 GLY A N 1
ATOM 775 C CA . GLY A 1 102 ? -15.878 12.624 4.327 1.00 43.56 102 GLY A CA 1
ATOM 776 C C . GLY A 1 102 ? -15.166 12.374 5.659 1.00 43.56 102 GLY A C 1
ATOM 777 O O . GLY A 1 102 ? -15.228 13.221 6.548 1.00 43.56 102 GLY A O 1
ATOM 778 N N . ALA A 1 103 ? -14.434 11.265 5.809 1.00 47.16 103 ALA A N 1
ATOM 779 C CA . ALA A 1 103 ? -13.485 11.145 6.910 1.00 47.16 103 ALA A CA 1
ATOM 780 C C . ALA A 1 103 ? -12.298 12.072 6.616 1.00 47.16 103 ALA A C 1
ATOM 782 O O . ALA A 1 103 ? -11.672 11.963 5.563 1.00 47.16 103 ALA A O 1
ATOM 783 N N . LYS A 1 104 ? -11.999 13.011 7.522 1.00 55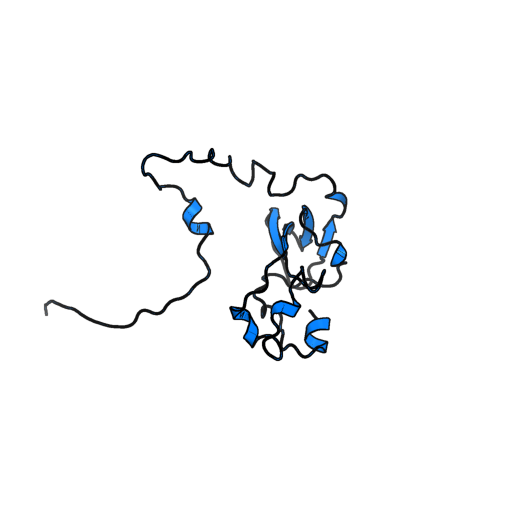.41 104 LYS A N 1
ATOM 784 C CA . LYS A 1 104 ? -10.776 13.818 7.430 1.00 55.41 104 LYS A CA 1
ATOM 785 C C . LYS A 1 104 ? -9.592 12.864 7.305 1.00 55.41 104 LYS A C 1
ATOM 787 O O . LYS A 1 104 ? -9.447 11.985 8.152 1.00 55.41 104 LYS A O 1
ATOM 792 N N . ALA A 1 105 ? -8.783 13.041 6.260 1.00 60.34 105 ALA A N 1
ATOM 793 C CA . ALA A 1 105 ? -7.586 12.238 6.040 1.00 60.34 105 ALA A CA 1
ATOM 794 C C . ALA A 1 105 ? -6.755 12.169 7.330 1.00 60.34 105 ALA A C 1
ATOM 796 O O . ALA A 1 105 ? -6.732 13.133 8.094 1.00 60.34 105 ALA A O 1
ATOM 797 N N . TYR A 1 106 ? -6.033 11.078 7.562 1.00 61.56 106 TYR A N 1
ATOM 798 C CA . TYR A 1 106 ? -5.112 10.897 8.688 1.00 61.56 106 TYR A CA 1
ATOM 799 C C . TYR A 1 106 ? -4.244 12.143 8.961 1.00 61.56 106 TYR A C 1
ATOM 801 O O . TYR A 1 106 ? -4.032 12.529 10.107 1.00 61.56 106 TYR A O 1
ATOM 809 N N . SER A 1 107 ? -3.828 12.847 7.900 1.00 56.16 107 SER A N 1
ATOM 810 C CA . SER A 1 107 ? -3.088 14.121 7.925 1.00 56.16 107 SER A CA 1
ATOM 811 C C . SER A 1 107 ? -3.829 15.320 8.548 1.00 56.16 107 SER A C 1
ATOM 813 O O . SER A 1 107 ? -3.246 16.387 8.734 1.00 56.16 107 SER A O 1
ATOM 815 N N . GLN A 1 108 ? -5.102 15.160 8.879 1.00 56.53 108 GLN A N 1
ATOM 816 C CA . GLN A 1 108 ? -5.986 16.152 9.481 1.00 56.53 108 GLN A CA 1
ATOM 817 C C . GLN A 1 108 ? -6.578 15.656 10.810 1.00 56.53 108 GLN A C 1
ATOM 819 O O . GLN A 1 108 ? -7.409 16.344 11.409 1.00 56.53 108 GLN A O 1
ATOM 824 N N . ASN A 1 109 ? -6.154 14.480 11.288 1.00 52.38 109 ASN A N 1
ATOM 825 C CA . ASN A 1 109 ? -6.626 13.901 12.535 1.00 52.38 109 ASN A CA 1
ATOM 826 C C . ASN A 1 109 ? -5.673 14.250 13.693 1.00 52.38 109 ASN A C 1
ATOM 828 O O . ASN A 1 109 ? -4.673 13.575 13.944 1.00 52.38 109 ASN A O 1
ATOM 832 N N . ALA A 1 110 ? -5.978 15.350 14.389 1.00 52.31 110 ALA A N 1
ATOM 833 C CA . ALA A 1 110 ? -5.132 15.930 15.437 1.00 52.31 110 ALA A CA 1
ATOM 834 C C . ALA A 1 110 ? -4.900 15.012 16.654 1.00 52.31 110 ALA A C 1
ATOM 836 O O . ALA A 1 110 ? -3.928 15.208 17.381 1.00 52.31 110 ALA A O 1
ATOM 837 N N . SER A 1 111 ? -5.756 14.009 16.879 1.00 46.66 111 SER A N 1
ATOM 838 C CA . SER A 1 111 ? -5.552 13.014 17.940 1.00 46.66 111 SER A CA 1
ATOM 839 C C . SER A 1 111 ? -4.482 11.977 17.589 1.00 46.66 111 SER A C 1
ATOM 841 O O . SER A 1 111 ? -3.923 11.364 18.492 1.00 46.66 111 SER A O 1
ATOM 843 N N . VAL A 1 112 ? -4.166 11.809 16.298 1.00 48.03 112 VAL A N 1
ATOM 844 C CA . VAL A 1 112 ? -3.215 10.806 15.796 1.00 48.03 112 VAL A CA 1
ATOM 845 C C . VAL A 1 112 ? -1.871 11.425 15.407 1.00 48.03 112 VAL A C 1
ATOM 847 O O . VAL A 1 112 ? -0.823 10.825 15.618 1.00 48.03 112 VAL A O 1
ATOM 850 N N . LEU A 1 113 ? -1.877 12.661 14.901 1.00 52.72 113 LEU A N 1
ATOM 851 C CA . LEU A 1 113 ? -0.655 13.420 14.603 1.00 52.72 113 LEU A CA 1
ATOM 852 C C . LEU A 1 113 ? 0.037 13.993 15.853 1.00 52.72 113 LEU A C 1
ATOM 854 O O . LEU A 1 113 ? 1.118 14.573 15.740 1.00 52.72 113 LEU A O 1
ATOM 858 N N . GLY A 1 114 ? -0.604 13.892 17.024 1.00 49.50 114 GLY A N 1
ATOM 859 C CA . GLY A 1 114 ? -0.323 14.771 18.156 1.00 49.50 114 GLY A CA 1
ATOM 860 C C . GLY A 1 114 ? -0.669 16.227 17.816 1.00 49.50 114 GLY A C 1
ATOM 861 O O . GLY A 1 114 ? -0.900 16.587 16.657 1.00 49.50 114 GLY A O 1
ATOM 862 N N . ARG A 1 115 ? -0.704 17.119 18.816 1.00 46.00 115 ARG A N 1
ATOM 863 C CA . ARG A 1 115 ? -0.706 18.558 18.513 1.00 46.00 115 ARG A CA 1
ATOM 864 C C . ARG A 1 115 ? 0.541 18.822 17.675 1.00 46.00 115 ARG A C 1
ATOM 866 O O . ARG A 1 115 ? 1.647 18.636 18.173 1.00 46.00 115 ARG A O 1
ATOM 873 N N . ARG A 1 116 ? 0.359 19.217 16.411 1.00 39.72 116 ARG A N 1
ATOM 874 C CA . ARG A 1 116 ? 1.453 19.671 15.547 1.00 39.72 116 ARG A CA 1
ATOM 875 C C . ARG A 1 116 ? 2.258 20.675 16.380 1.00 39.72 116 ARG A C 1
ATOM 877 O O . ARG A 1 116 ? 1.646 21.661 16.805 1.00 39.72 116 ARG A O 1
ATOM 884 N N . PRO A 1 117 ? 3.545 20.432 16.696 1.00 40.00 117 PRO A N 1
ATOM 885 C CA . PRO A 1 117 ? 4.299 21.420 17.444 1.00 40.00 117 PRO A CA 1
ATOM 886 C C . PRO A 1 117 ? 4.222 22.727 16.647 1.00 40.00 117 PRO A C 1
ATOM 888 O O . PRO A 1 117 ? 4.258 22.680 15.406 1.00 40.00 117 PRO A O 1
ATOM 891 N N . PRO A 1 118 ? 3.995 23.871 17.317 1.00 39.78 118 PRO A N 1
ATOM 892 C CA . PRO A 1 118 ? 3.905 25.146 16.630 1.00 39.78 118 PRO A CA 1
ATOM 893 C C . PRO A 1 118 ? 5.127 25.296 15.726 1.00 39.78 118 PRO A C 1
ATOM 895 O O . PRO A 1 118 ? 6.233 24.897 16.090 1.00 39.78 118 PRO A O 1
ATOM 898 N N . ARG A 1 119 ? 4.890 25.792 14.507 1.00 41.59 119 ARG A N 1
ATOM 899 C CA . ARG A 1 119 ? 5.927 26.049 13.506 1.00 41.59 119 ARG A CA 1
ATOM 900 C C . ARG A 1 119 ? 7.077 26.778 14.208 1.00 41.59 119 ARG A C 1
ATOM 902 O O . ARG A 1 119 ? 6.879 27.911 14.632 1.00 41.59 119 ARG A O 1
ATOM 909 N N . LEU A 1 120 ? 8.229 26.115 14.354 1.00 40.69 120 LEU A N 1
ATOM 910 C CA . LEU A 1 120 ? 9.429 26.736 14.907 1.00 40.69 120 LEU A CA 1
ATOM 911 C C . LEU A 1 120 ? 9.755 27.938 14.019 1.00 40.69 120 LEU A C 1
ATOM 913 O O . LEU A 1 120 ? 10.069 27.786 12.836 1.00 40.69 120 LEU A O 1
ATOM 917 N N . LEU A 1 121 ? 9.575 29.131 14.579 1.00 36.00 121 LEU A N 1
ATOM 918 C CA . LEU A 1 121 ? 10.087 30.362 14.000 1.00 36.00 121 LEU A CA 1
ATOM 919 C C . LEU A 1 121 ? 11.624 30.274 13.998 1.00 36.00 121 LEU A C 1
ATOM 921 O O . LEU A 1 121 ? 12.198 29.601 14.858 1.00 36.00 121 LEU A O 1
ATOM 925 N N . PRO A 1 122 ? 12.310 30.897 13.030 1.00 32.09 122 PRO A N 1
ATOM 926 C CA . PRO A 1 122 ? 13.759 30.825 12.964 1.00 32.09 122 PRO A CA 1
ATOM 927 C C . PRO A 1 122 ? 14.361 31.608 14.136 1.00 32.09 122 PRO A C 1
ATOM 929 O O . PRO A 1 122 ? 14.262 32.831 14.180 1.00 32.09 122 PRO A O 1
ATOM 932 N N . GLY A 1 123 ? 14.988 30.893 15.071 1.00 39.03 123 GLY A N 1
ATOM 933 C CA . GLY A 1 123 ? 15.813 31.471 16.130 1.00 39.03 123 GLY A CA 1
ATOM 934 C C . GLY A 1 123 ? 15.530 30.898 17.518 1.00 39.03 123 GLY A C 1
ATOM 935 O O . GLY A 1 123 ? 14.482 31.164 18.095 1.00 39.03 123 GLY A O 1
ATOM 936 N N . GLY A 1 124 ? 16.512 30.176 18.070 1.00 30.95 124 GLY A N 1
ATOM 937 C CA . GLY A 1 124 ? 16.642 29.949 19.514 1.00 30.95 124 GLY A CA 1
ATOM 938 C C . GLY A 1 124 ? 16.554 28.493 19.980 1.00 30.95 124 GLY A C 1
ATOM 939 O O . GLY A 1 124 ? 15.466 27.950 20.106 1.00 30.95 124 GLY A O 1
ATOM 940 N N . GLY A 1 125 ? 17.719 27.918 20.300 1.00 31.88 125 GLY A N 1
ATOM 941 C CA . GLY A 1 125 ? 17.935 27.109 21.509 1.00 31.88 125 GLY A CA 1
ATOM 942 C C . GLY A 1 125 ? 17.234 25.754 21.632 1.00 31.88 125 GLY A C 1
ATOM 943 O O . GLY A 1 125 ? 16.115 25.661 22.112 1.00 31.88 125 GLY A O 1
ATOM 944 N N . GLU A 1 126 ? 17.960 24.703 21.255 1.00 37.28 126 GLU A N 1
ATOM 945 C CA . GLU A 1 126 ? 18.207 23.500 22.067 1.00 37.28 126 GLU A CA 1
ATOM 946 C C . GLU A 1 126 ? 17.182 23.135 23.166 1.00 37.28 126 GLU A C 1
ATOM 948 O O . GLU A 1 126 ? 17.169 23.722 24.242 1.00 37.28 126 GLU A O 1
ATOM 953 N N . LEU A 1 127 ? 16.386 22.085 22.919 1.00 32.91 127 LEU A N 1
ATOM 954 C CA . LEU A 1 127 ? 16.329 20.883 23.770 1.00 32.91 127 LEU A CA 1
ATOM 955 C C . LEU A 1 127 ? 15.446 19.802 23.124 1.00 32.91 127 LEU A C 1
ATOM 957 O O . LEU A 1 127 ? 14.216 19.813 23.158 1.00 32.91 127 LEU A O 1
ATOM 961 N N . LEU A 1 128 ? 16.145 18.842 22.524 1.00 42.81 128 LEU A N 1
ATOM 962 C CA . LEU A 1 128 ? 15.668 17.529 22.115 1.00 42.81 128 LEU A CA 1
ATOM 963 C C . LEU A 1 128 ? 15.549 16.635 23.352 1.00 42.81 128 LEU A C 1
ATOM 965 O O . LEU A 1 128 ? 16.577 16.123 23.767 1.00 42.81 128 LEU A O 1
ATOM 969 N N . GLN A 1 129 ? 14.351 16.376 23.886 1.00 37.81 129 GLN A N 1
ATOM 970 C CA . GLN A 1 129 ? 14.049 15.124 24.609 1.00 37.81 129 GLN A CA 1
ATOM 971 C C . GLN A 1 129 ? 12.557 14.788 24.479 1.00 37.81 129 GLN A C 1
ATOM 973 O O . GLN A 1 129 ? 11.716 15.251 25.242 1.00 37.81 129 GLN A O 1
ATOM 978 N N . GLY A 1 130 ? 12.214 13.976 23.480 1.00 34.22 130 GLY A N 1
ATOM 979 C CA . GLY A 1 130 ? 10.884 13.390 23.352 1.00 34.22 130 GLY A CA 1
ATOM 980 C C . GLY A 1 130 ? 10.940 12.076 22.566 1.00 34.22 130 GLY A C 1
ATOM 981 O O . GLY A 1 130 ? 11.766 11.950 21.661 1.00 34.22 130 GLY A O 1
ATOM 982 N N . PRO A 1 131 ? 10.067 11.097 22.866 1.00 35.12 131 PRO A N 1
ATOM 983 C CA . PRO A 1 131 ? 10.135 9.720 22.349 1.00 35.12 131 PRO A CA 1
ATOM 984 C C . PRO A 1 131 ? 9.864 9.573 20.836 1.00 35.12 131 PRO A C 1
ATOM 986 O O . PRO A 1 131 ? 9.788 8.465 20.313 1.00 35.12 131 PRO A O 1
ATOM 989 N N . TRP A 1 132 ? 9.730 10.680 20.106 1.00 37.69 132 TRP A N 1
ATOM 990 C CA . TRP A 1 132 ? 9.374 10.718 18.690 1.00 37.69 132 TRP A CA 1
ATOM 991 C C . TRP A 1 132 ? 10.559 10.482 17.734 1.00 37.69 132 TRP A C 1
ATOM 993 O O . TRP A 1 132 ? 10.332 10.252 16.547 1.00 37.69 132 TRP A O 1
ATOM 1003 N N . LEU A 1 133 ? 11.809 10.460 18.221 1.00 31.86 133 LEU A N 1
ATOM 1004 C CA . LEU A 1 133 ? 12.979 10.116 17.394 1.00 31.86 133 LEU A CA 1
ATOM 1005 C C . LEU A 1 133 ? 13.066 8.619 17.037 1.00 31.86 133 LEU A C 1
ATOM 1007 O O . LEU A 1 133 ? 13.697 8.269 16.043 1.00 31.86 133 LEU A O 1
ATOM 1011 N N . ALA A 1 134 ? 12.401 7.730 17.782 1.00 30.30 134 ALA A N 1
ATOM 1012 C CA . ALA A 1 134 ? 12.493 6.286 17.546 1.00 30.30 134 ALA A CA 1
ATOM 1013 C C . ALA A 1 134 ? 11.683 5.794 16.327 1.00 30.30 134 ALA A C 1
ATOM 1015 O O . ALA A 1 134 ? 11.949 4.712 15.810 1.00 30.30 134 ALA A O 1
ATOM 1016 N N . ALA A 1 135 ? 10.721 6.576 15.825 1.00 35.00 135 ALA A N 1
ATOM 1017 C CA . ALA A 1 135 ? 9.849 6.150 14.724 1.00 35.00 135 ALA A CA 1
ATOM 1018 C C . ALA A 1 135 ? 10.370 6.521 13.319 1.00 35.00 135 ALA A C 1
ATOM 1020 O O . ALA A 1 135 ? 9.769 6.123 12.323 1.00 35.00 135 ALA A O 1
ATOM 1021 N N . ALA A 1 136 ? 11.478 7.267 13.216 1.00 32.06 136 ALA A N 1
ATOM 1022 C CA . ALA A 1 136 ? 11.986 7.782 11.939 1.00 32.06 136 ALA A CA 1
ATOM 1023 C C . ALA A 1 136 ? 13.205 7.029 11.369 1.00 32.06 136 ALA A C 1
ATOM 1025 O O . ALA A 1 136 ? 13.651 7.353 10.271 1.00 32.06 136 ALA A O 1
ATOM 1026 N N . ALA A 1 137 ? 13.745 6.019 12.056 1.00 29.36 137 ALA A N 1
ATOM 1027 C CA . ALA A 1 137 ? 14.988 5.372 11.634 1.00 29.36 137 ALA A CA 1
ATOM 1028 C C . ALA A 1 137 ? 14.914 3.843 11.691 1.00 29.36 137 ALA A C 1
ATOM 1030 O O . ALA A 1 137 ? 15.539 3.217 12.536 1.00 29.36 137 ALA A O 1
ATOM 1031 N N . LEU A 1 138 ? 14.222 3.223 10.733 1.00 28.67 138 LEU A N 1
ATOM 1032 C CA . LEU A 1 138 ? 14.571 1.864 10.312 1.00 28.67 138 LEU A CA 1
ATOM 1033 C C . LEU A 1 138 ? 14.613 1.801 8.789 1.00 28.67 138 LEU A C 1
ATOM 1035 O O . LEU A 1 138 ? 13.642 1.473 8.113 1.00 28.67 138 LEU A O 1
ATOM 1039 N N . GLY A 1 139 ? 15.780 2.163 8.257 1.00 25.64 139 GLY A N 1
ATOM 1040 C CA . GLY A 1 139 ? 16.056 2.053 6.836 1.00 25.64 139 GLY A CA 1
ATOM 1041 C C . GLY A 1 139 ? 17.394 2.626 6.390 1.00 25.64 139 GLY A C 1
ATOM 1042 O O . GLY A 1 139 ? 17.383 3.450 5.487 1.00 25.64 139 GLY A O 1
ATOM 1043 N N . LEU A 1 140 ? 18.528 2.191 6.954 1.00 27.11 140 LEU A N 1
ATOM 1044 C CA . LEU A 1 140 ? 19.827 2.160 6.253 1.00 27.11 140 LEU A CA 1
ATOM 1045 C C . LEU A 1 140 ? 20.884 1.455 7.113 1.00 27.11 140 LEU A C 1
ATOM 1047 O O . LEU A 1 140 ? 21.238 1.931 8.184 1.00 27.11 140 LEU A O 1
ATOM 1051 N N . GLY A 1 141 ? 21.383 0.314 6.632 1.00 28.27 141 GLY A N 1
ATOM 1052 C CA . GLY A 1 141 ? 22.582 -0.302 7.186 1.00 28.27 141 GLY A CA 1
ATOM 1053 C C . GLY A 1 141 ? 23.830 0.500 6.833 1.00 28.27 141 GLY A C 1
ATOM 1054 O O . GLY A 1 141 ? 23.878 1.133 5.779 1.00 28.27 141 GLY A O 1
ATOM 1055 N N . LEU A 1 142 ? 24.850 0.412 7.682 1.00 26.22 142 LEU A N 1
ATOM 1056 C CA . LEU A 1 142 ? 26.231 0.611 7.268 1.00 26.22 142 LEU A CA 1
ATOM 1057 C C . LEU A 1 142 ? 27.185 -0.166 8.180 1.00 26.22 142 LEU A C 1
ATOM 1059 O O . LEU A 1 142 ? 27.136 -0.073 9.403 1.00 26.22 142 LEU A O 1
ATOM 1063 N N . LEU A 1 143 ? 28.028 -0.944 7.503 1.00 31.28 143 LEU A N 1
ATOM 1064 C CA . LEU A 1 143 ? 29.336 -1.428 7.919 1.00 31.28 143 LEU A CA 1
ATOM 1065 C C . LEU A 1 143 ? 30.071 -0.461 8.849 1.00 31.28 143 LEU A C 1
ATOM 1067 O O . LEU A 1 143 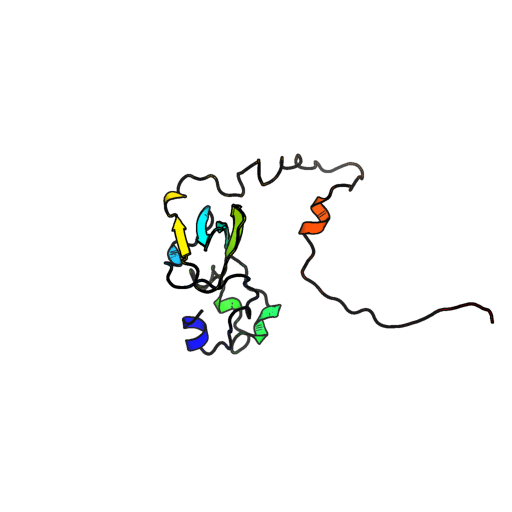? 30.249 0.690 8.467 1.00 31.28 143 LEU A O 1
ATOM 1071 N N . LEU A 1 144 ? 30.677 -0.979 9.917 1.00 29.56 144 LEU A N 1
ATOM 1072 C CA . LEU A 1 144 ? 32.000 -0.522 10.342 1.00 29.56 144 LEU A CA 1
ATOM 1073 C C . LEU A 1 144 ? 32.831 -1.711 10.825 1.00 29.56 144 LEU A C 1
ATOM 1075 O O . LEU A 1 144 ? 32.463 -2.440 11.744 1.00 29.56 144 LEU A O 1
ATOM 1079 N N . GLY A 1 145 ? 33.949 -1.918 10.133 1.00 24.77 145 GLY A N 1
ATOM 1080 C CA . GLY A 1 145 ? 34.983 -2.854 10.522 1.00 24.77 145 GLY A CA 1
ATOM 1081 C C . GLY A 1 145 ? 35.879 -2.302 11.629 1.00 24.77 145 GLY A C 1
ATOM 1082 O O . GLY A 1 145 ? 36.081 -1.102 11.747 1.00 24.77 145 GLY A O 1
ATOM 1083 N N . ARG A 1 146 ? 36.451 -3.259 12.363 1.00 30.23 146 ARG A N 1
ATOM 1084 C CA . ARG A 1 146 ? 37.875 -3.377 12.708 1.00 30.23 146 ARG A CA 1
ATOM 1085 C C . ARG A 1 146 ? 38.583 -2.180 13.375 1.00 30.23 146 ARG A C 1
ATOM 1087 O O . ARG A 1 146 ? 38.973 -1.232 12.712 1.00 30.23 146 ARG A O 1
ATOM 1094 N N . LEU A 1 147 ? 38.978 -2.465 14.624 1.00 28.19 147 LEU A N 1
ATOM 1095 C CA . LEU A 1 147 ? 40.352 -2.484 15.171 1.00 28.19 147 LEU A CA 1
ATOM 1096 C C . LEU A 1 147 ? 40.711 -1.445 16.250 1.00 28.19 147 LEU A C 1
ATOM 1098 O O . LEU A 1 147 ? 40.688 -0.248 16.007 1.00 28.19 147 LEU A O 1
ATOM 1102 N N . TRP A 1 148 ? 41.240 -2.024 17.347 1.00 27.12 148 TRP A N 1
ATOM 1103 C CA . TRP A 1 148 ? 42.273 -1.513 18.272 1.00 27.12 148 TRP A CA 1
ATOM 1104 C C . TRP A 1 148 ? 41.848 -0.418 19.269 1.00 27.12 148 TRP A C 1
ATOM 1106 O O . TRP A 1 148 ? 41.126 0.491 18.903 1.00 27.12 148 TRP A O 1
ATOM 1116 N N . ALA A 1 149 ? 42.230 -0.380 20.551 1.00 27.38 149 ALA A N 1
ATOM 1117 C CA . ALA A 1 149 ? 43.125 -1.109 21.469 1.00 27.38 149 ALA A CA 1
ATOM 1118 C C . ALA A 1 149 ? 42.538 -0.880 22.894 1.00 27.38 149 ALA A C 1
ATOM 1120 O O . ALA A 1 149 ? 41.734 0.028 23.058 1.00 27.38 149 ALA A O 1
ATOM 1121 N N . GLY A 1 150 ? 42.804 -1.581 23.994 1.00 27.19 150 GLY A N 1
ATOM 1122 C CA . GLY A 1 150 ? 43.929 -2.364 24.490 1.00 27.19 150 GLY A CA 1
ATOM 1123 C C . GLY A 1 150 ? 43.906 -2.251 26.034 1.00 27.19 150 GLY A C 1
ATOM 1124 O O . GLY A 1 150 ? 43.322 -1.307 26.557 1.00 27.19 150 GLY A O 1
ATOM 1125 N N . ALA A 1 151 ? 44.583 -3.183 26.724 1.00 30.86 151 ALA A N 1
ATOM 1126 C CA . ALA A 1 151 ? 44.953 -3.160 28.156 1.00 30.86 151 ALA A CA 1
ATOM 1127 C C . ALA A 1 151 ? 43.796 -3.315 29.188 1.00 30.86 151 ALA A C 1
ATOM 1129 O O . ALA A 1 151 ? 42.786 -2.643 29.109 1.00 30.86 151 ALA A O 1
ATOM 1130 N N . SER A 1 152 ? 43.858 -4.147 30.237 1.00 35.91 152 SER A N 1
ATOM 1131 C CA . SER A 1 152 ? 44.960 -4.922 30.814 1.00 35.91 152 SER A CA 1
ATOM 1132 C C . SER A 1 152 ? 44.484 -5.864 31.940 1.00 35.91 152 SER A C 1
ATOM 1134 O O . SER A 1 152 ? 43.684 -5.446 32.769 1.00 35.91 152 SER A O 1
ATOM 1136 N N . ARG A 1 153 ? 45.193 -7.001 32.054 1.00 36.31 153 ARG A N 1
ATOM 1137 C CA . ARG A 1 153 ? 45.757 -7.634 33.274 1.00 36.31 153 ARG A CA 1
ATOM 1138 C C . ARG A 1 153 ? 44.925 -8.559 34.191 1.00 36.31 153 ARG A C 1
ATOM 1140 O O . ARG A 1 153 ? 43.939 -8.141 34.781 1.00 36.31 153 ARG A O 1
ATOM 1147 N N . ARG A 1 154 ? 45.630 -9.671 34.501 1.00 36.84 154 ARG A N 1
ATOM 1148 C CA . ARG A 1 154 ? 45.623 -10.576 35.680 1.00 36.84 154 ARG A CA 1
ATOM 1149 C C . ARG A 1 154 ? 44.532 -11.659 35.655 1.00 36.84 154 ARG A C 1
ATOM 1151 O O . ARG A 1 154 ? 43.377 -11.316 35.478 1.00 36.84 154 ARG A O 1
ATOM 1158 N N . GLN A 1 155 ? 44.814 -12.954 35.811 1.00 45.09 155 GLN A N 1
ATOM 1159 C CA . GLN A 1 155 ? 46.006 -13.741 36.184 1.00 45.09 155 GLN A CA 1
ATOM 1160 C C . GLN A 1 155 ? 46.057 -15.004 35.319 1.00 45.09 155 GLN A C 1
ATOM 1162 O O . GLN A 1 155 ? 44.971 -15.435 34.874 1.00 45.09 155 GLN A O 1
#

Nearest PDB structures (foldseek):
  5yhh-assembly1_A  TM=7.671E-01  e=1.123E-03  Geobacillus stearothermophilus
  5yhi-assembly1_B  TM=7.731E-01  e=7.261E-03  Escherichia coli K-12
  1o67-assembly3_C  TM=7.068E-01  e=7.727E-03  Escherichia coli
  1o67-assembly2_B  TM=7.018E-01  e=1.271E-02  Escherichia coli
  1o65-assembly2_B  TM=6.000E-01  e=2.368E-02  Escherichia coli

Foldseek 3Di:
DVVQVVVVQQDDVCLQPDPDDDDDDDLLLLAFLKWKDAAPWIKGFHHWDAFDQVSLVRHDVSPSCCQPCVVPNSSTDTDIDTPDDDDHDPPTDMDIDSVSPPVDGPVPPCVNVPPPPPDDDPDDDDDDDDPVVVVPDDDDDDDDDDDDDDDDDDD

pLDDT: mean 71.28, std 25.55, range [24.77, 95.69]

Solvent-accessible surface area (backbone atoms only — not comparable to full-atom values): 10225 Å² total; per-residue (Å²): 110,69,70,50,40,75,75,55,23,72,66,54,93,53,64,88,69,52,94,72,90,86,76,98,67,72,51,85,64,72,41,65,35,26,32,38,37,38,56,61,24,36,32,30,29,67,39,74,40,80,60,52,77,90,47,13,87,46,22,55,94,50,46,33,62,65,32,17,45,90,81,31,71,69,50,37,52,68,43,62,45,76,77,37,82,65,59,74,59,91,86,48,63,74,45,78,43,80,77,32,84,74,54,72,37,73,94,67,34,55,88,78,64,42,77,70,73,75,80,80,67,95,79,82,81,91,82,92,84,68,87,72,69,73,79,77,71,89,85,79,89,79,89,81,80,87,83,89,85,79,90,83,88,88,132